Protein AF-A0A931C3S0-F1 (afdb_monomer)

Mean predicted aligned error: 15.82 Å

Organism: NCBI:txid2792083

Radius of gyration: 24.5 Å; Cα contacts (8 Å, |Δi|>4): 45; chains: 1; bounding box: 35×63×90 Å

Structure (mmCIF, N/CA/C/O backbone):
data_AF-A0A931C3S0-F1
#
_entry.id   AF-A0A931C3S0-F1
#
loop_
_atom_site.group_PDB
_atom_site.id
_atom_site.type_symbol
_atom_site.label_atom_id
_atom_site.label_alt_id
_atom_site.label_comp_id
_atom_site.label_asym_id
_atom_site.label_entity_id
_atom_site.label_seq_id
_atom_site.pdbx_PDB_ins_code
_atom_site.Cartn_x
_atom_site.Cartn_y
_atom_site.Cartn_z
_atom_site.occupancy
_atom_site.B_iso_or_equiv
_atom_site.auth_seq_id
_atom_site.auth_comp_id
_atom_site.auth_asym_id
_atom_site.auth_atom_id
_atom_site.pdbx_PDB_model_num
ATOM 1 N N . MET A 1 1 ? 0.735 19.990 -14.090 1.00 48.16 1 MET A N 1
ATOM 2 C CA . MET A 1 1 ? 0.189 18.898 -14.918 1.00 48.16 1 MET A CA 1
ATOM 3 C C . MET A 1 1 ? 0.527 17.606 -14.200 1.00 48.16 1 MET A C 1
ATOM 5 O O . MET A 1 1 ? 1.697 17.253 -14.163 1.00 48.16 1 MET A O 1
ATOM 9 N N . ILE A 1 2 ? -0.438 17.005 -13.503 1.00 56.03 2 ILE A N 1
ATOM 10 C CA . ILE A 1 2 ? -0.231 15.707 -12.843 1.00 56.03 2 ILE A CA 1
ATOM 11 C C . ILE A 1 2 ? -0.111 14.672 -13.970 1.00 56.03 2 ILE A C 1
ATOM 13 O O . ILE A 1 2 ? -0.901 14.719 -14.914 1.00 56.03 2 ILE A O 1
ATOM 17 N N . LYS A 1 3 ? 0.925 13.828 -13.951 1.00 77.81 3 LYS A N 1
ATOM 18 C CA . LYS A 1 3 ? 1.109 12.787 -14.974 1.00 77.81 3 LYS A CA 1
ATOM 19 C C . LYS A 1 3 ? 0.019 11.723 -14.797 1.00 77.81 3 LYS A C 1
ATOM 21 O O . LYS A 1 3 ? -0.341 11.434 -13.661 1.00 77.81 3 LYS A O 1
ATOM 26 N N . SER A 1 4 ? -0.455 11.110 -15.889 1.00 84.00 4 SER A N 1
ATOM 27 C CA . SER A 1 4 ? -1.492 10.050 -15.855 1.00 84.00 4 SER A CA 1
ATOM 28 C C . SER A 1 4 ? -1.192 8.974 -14.795 1.00 84.00 4 SER A C 1
ATOM 30 O O . SER A 1 4 ? -2.047 8.597 -13.999 1.00 84.00 4 SER A O 1
ATOM 32 N N . ASN A 1 5 ? 0.080 8.587 -14.692 1.00 89.50 5 ASN A N 1
ATOM 33 C CA . ASN A 1 5 ? 0.597 7.627 -13.718 1.00 89.50 5 ASN A CA 1
ATOM 34 C C . ASN A 1 5 ? 0.336 8.035 -12.256 1.00 89.50 5 ASN A C 1
ATOM 36 O O . ASN A 1 5 ? -0.071 7.210 -11.442 1.00 89.50 5 ASN A O 1
ATOM 40 N N . ASP A 1 6 ? 0.556 9.308 -11.917 1.00 91.69 6 ASP A N 1
ATOM 41 C CA . ASP A 1 6 ? 0.358 9.812 -10.555 1.00 91.69 6 ASP A CA 1
ATOM 42 C C . ASP A 1 6 ? -1.138 9.903 -10.218 1.00 91.69 6 ASP A C 1
ATOM 44 O O . ASP A 1 6 ? -1.528 9.687 -9.070 1.00 91.69 6 ASP A O 1
ATOM 48 N N . SER A 1 7 ? -1.987 10.159 -11.220 1.00 92.56 7 SER A N 1
ATOM 49 C CA . SER A 1 7 ? -3.443 10.120 -11.061 1.00 92.56 7 SER A CA 1
ATOM 50 C C . SER A 1 7 ? -3.952 8.715 -10.733 1.00 92.56 7 SER A C 1
ATOM 52 O O . SER A 1 7 ? -4.790 8.590 -9.844 1.00 92.56 7 SER A O 1
ATOM 54 N N . LEU A 1 8 ? -3.407 7.663 -11.358 1.00 93.50 8 LEU A N 1
ATOM 55 C CA . LEU A 1 8 ? -3.773 6.277 -11.032 1.00 93.50 8 LEU A CA 1
ATOM 56 C C . LEU A 1 8 ? -3.430 5.911 -9.584 1.00 93.50 8 LEU A C 1
ATOM 58 O O . LEU A 1 8 ? -4.245 5.317 -8.878 1.00 93.50 8 LEU A O 1
ATOM 62 N N . VAL A 1 9 ? -2.237 6.294 -9.123 1.00 94.38 9 VAL A N 1
ATOM 63 C CA . VAL A 1 9 ? -1.811 6.053 -7.736 1.00 94.38 9 VAL A CA 1
ATOM 64 C C . VAL A 1 9 ? -2.702 6.819 -6.756 1.00 94.38 9 VAL A C 1
ATOM 66 O O . VAL A 1 9 ? -3.155 6.253 -5.762 1.00 94.38 9 VAL A O 1
ATOM 69 N N . ALA A 1 10 ? -2.996 8.089 -7.042 1.00 94.75 10 ALA A N 1
ATOM 70 C CA . ALA A 1 10 ? -3.860 8.906 -6.196 1.00 94.75 10 ALA A CA 1
ATOM 71 C C . ALA A 1 10 ? -5.290 8.346 -6.112 1.00 94.75 10 ALA A C 1
ATOM 73 O O . ALA A 1 10 ? -5.872 8.304 -5.026 1.00 94.75 10 ALA A O 1
ATOM 74 N N . GLU A 1 11 ? -5.847 7.883 -7.233 1.00 95.06 11 GLU A N 1
ATOM 75 C CA . GLU A 1 11 ? -7.172 7.261 -7.277 1.00 95.06 11 GLU A CA 1
ATOM 76 C C . GLU A 1 11 ? -7.205 5.967 -6.459 1.00 95.06 11 GLU A C 1
ATOM 78 O O . GLU A 1 11 ? -8.111 5.758 -5.651 1.00 95.06 11 GLU A O 1
ATOM 83 N N . TYR A 1 12 ? -6.181 5.127 -6.606 1.00 95.00 12 TYR A N 1
ATOM 84 C CA . TYR A 1 12 ? -6.045 3.901 -5.831 1.00 95.00 12 TYR A CA 1
ATOM 85 C C . TYR A 1 12 ? -5.992 4.171 -4.321 1.00 95.00 12 TYR A C 1
ATOM 87 O O . TYR A 1 12 ? -6.792 3.621 -3.563 1.00 95.00 12 TYR A O 1
ATOM 95 N N . LEU A 1 13 ? -5.104 5.067 -3.877 1.00 95.62 13 LEU A N 1
ATOM 96 C CA . LEU A 1 13 ? -4.977 5.418 -2.459 1.00 95.62 13 LEU A CA 1
ATOM 97 C C . LEU A 1 13 ? -6.252 6.073 -1.912 1.00 95.62 13 LEU A C 1
ATOM 99 O O . LEU A 1 13 ? -6.616 5.845 -0.758 1.00 95.62 13 LEU A O 1
ATOM 103 N N . THR A 1 14 ? -6.974 6.827 -2.745 1.00 96.00 14 THR A N 1
ATOM 104 C CA . THR A 1 14 ? -8.283 7.379 -2.376 1.00 96.00 14 THR A CA 1
ATOM 105 C C . THR A 1 14 ? -9.295 6.261 -2.131 1.00 96.00 14 THR A C 1
ATOM 107 O O . THR A 1 14 ? -9.951 6.270 -1.088 1.00 96.00 14 THR A O 1
ATOM 110 N N . ARG A 1 15 ? -9.380 5.257 -3.014 1.00 94.75 15 ARG A N 1
ATOM 111 C CA . ARG A 1 15 ? -10.259 4.092 -2.808 1.00 94.75 15 ARG A CA 1
ATOM 112 C C . ARG A 1 15 ? -9.908 3.328 -1.535 1.00 94.75 15 ARG A C 1
ATOM 114 O O . ARG A 1 15 ? -10.802 3.044 -0.741 1.00 94.75 15 ARG A O 1
ATOM 121 N N . VAL A 1 16 ? -8.620 3.094 -1.275 1.00 92.50 16 VAL A N 1
ATOM 122 C CA . VAL A 1 16 ? -8.169 2.477 -0.015 1.00 92.50 16 VAL A CA 1
ATOM 123 C C . VAL A 1 16 ? -8.612 3.313 1.187 1.00 92.50 16 VAL A C 1
ATOM 125 O O . VAL A 1 16 ? -9.153 2.765 2.146 1.00 92.50 16 VAL A O 1
ATOM 128 N N . SER A 1 17 ? -8.438 4.638 1.141 1.00 92.50 17 SER A N 1
ATOM 129 C CA . SER A 1 17 ? -8.828 5.533 2.241 1.00 92.50 17 SER A CA 1
ATOM 130 C C . SER A 1 17 ? -10.326 5.476 2.558 1.00 92.50 17 SER A C 1
ATOM 132 O O . SER A 1 17 ? -10.718 5.570 3.722 1.00 92.50 17 SER A O 1
ATOM 134 N N . TRP A 1 18 ? -11.163 5.284 1.534 1.00 93.69 18 TRP A N 1
ATOM 135 C CA . TRP A 1 18 ? -12.610 5.148 1.685 1.00 93.69 18 TRP A CA 1
ATOM 136 C C . TRP A 1 18 ? -12.982 3.772 2.229 1.00 93.69 18 TRP A C 1
ATOM 138 O O . TRP A 1 18 ? -13.746 3.681 3.189 1.00 93.69 18 TRP A O 1
ATOM 148 N N . ALA A 1 19 ? -12.393 2.709 1.681 1.00 91.69 19 ALA A N 1
ATOM 149 C CA . ALA A 1 19 ? -12.628 1.340 2.134 1.00 91.69 19 ALA A CA 1
ATOM 150 C C . ALA A 1 19 ? -12.208 1.130 3.603 1.00 91.69 19 ALA A C 1
ATOM 152 O O . ALA A 1 19 ? -12.806 0.338 4.329 1.00 91.69 19 ALA A O 1
ATOM 153 N N . THR A 1 20 ? -11.215 1.888 4.070 1.00 89.81 20 THR A N 1
ATOM 154 C CA . THR A 1 20 ? -10.689 1.840 5.443 1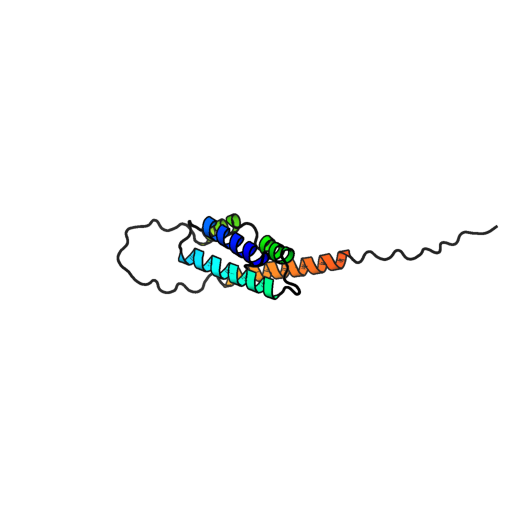.00 89.81 20 THR A CA 1
ATOM 155 C C . THR A 1 20 ? -11.296 2.873 6.388 1.00 89.81 20 THR A C 1
ATOM 157 O O . THR A 1 20 ? -10.843 3.001 7.525 1.00 89.81 20 THR A O 1
ATOM 160 N N . ALA A 1 21 ? -12.350 3.586 5.983 1.00 89.69 21 ALA A N 1
ATOM 161 C CA . ALA A 1 21 ? -12.991 4.602 6.820 1.00 89.69 21 ALA A CA 1
ATOM 162 C C . ALA A 1 21 ? -13.563 4.053 8.146 1.00 89.69 21 ALA A C 1
ATOM 164 O O . ALA A 1 21 ? -13.770 4.820 9.084 1.00 89.69 21 ALA A O 1
ATOM 165 N N . GLY A 1 22 ? -13.805 2.739 8.237 1.00 85.31 22 GLY A N 1
ATOM 166 C CA . GLY A 1 22 ? -14.236 2.057 9.463 1.00 85.31 22 GLY A CA 1
ATOM 167 C C . GLY A 1 22 ? -13.109 1.683 10.438 1.00 85.31 22 GLY A C 1
ATOM 168 O O . GLY A 1 22 ? -13.403 1.209 11.534 1.00 85.31 22 GLY A O 1
ATOM 169 N N . LEU A 1 23 ? -11.836 1.866 10.064 1.00 84.31 23 LEU A N 1
ATOM 170 C CA . LEU A 1 23 ? -10.683 1.573 10.922 1.00 84.31 23 LEU A CA 1
ATOM 171 C C . LEU A 1 23 ? -10.355 2.744 11.863 1.00 84.31 23 LEU A C 1
ATOM 173 O O . LEU A 1 23 ? -10.667 3.896 11.552 1.00 84.31 23 LEU A O 1
ATOM 177 N N . PRO A 1 24 ? -9.656 2.487 12.989 1.00 85.12 24 PRO A N 1
ATOM 178 C CA . PRO A 1 24 ? -9.030 3.549 13.770 1.00 85.12 24 PRO A CA 1
ATOM 179 C C . PRO A 1 24 ? -8.125 4.424 12.884 1.00 85.12 24 PRO A C 1
ATOM 181 O O . PRO A 1 24 ? -7.392 3.878 12.052 1.00 85.12 24 PRO A O 1
ATOM 184 N N . PRO A 1 25 ? -8.139 5.759 13.053 1.00 82.94 25 PRO A N 1
ATOM 185 C CA . PRO A 1 25 ? -7.443 6.674 12.151 1.00 82.94 25 PRO A CA 1
ATOM 186 C C . PRO A 1 25 ? -5.938 6.403 12.105 1.00 82.94 25 PRO A C 1
ATOM 188 O O . PRO A 1 25 ? -5.362 6.393 11.024 1.00 82.94 25 PRO A O 1
ATOM 191 N N . GLU A 1 26 ? -5.320 6.060 13.237 1.00 82.94 26 GLU A N 1
ATOM 192 C CA . GLU A 1 26 ? -3.894 5.732 13.300 1.00 82.94 26 GLU A CA 1
ATOM 193 C C . GLU A 1 26 ? -3.548 4.507 12.444 1.00 82.94 26 GLU A C 1
ATOM 195 O O . GLU A 1 26 ? -2.500 4.470 11.805 1.00 82.94 26 GLU A O 1
ATOM 200 N N . ARG A 1 27 ? -4.442 3.510 12.399 1.00 83.62 27 ARG A N 1
ATOM 201 C CA . ARG A 1 27 ? -4.250 2.292 11.598 1.00 83.62 27 ARG A CA 1
ATOM 202 C C . ARG A 1 27 ? -4.443 2.540 10.115 1.00 83.62 27 ARG A C 1
ATOM 204 O O . ARG A 1 27 ? -3.688 2.016 9.303 1.00 83.62 27 ARG A O 1
ATOM 211 N N . ARG A 1 28 ? -5.438 3.349 9.762 1.00 89.31 28 ARG A N 1
ATOM 212 C CA . ARG A 1 28 ? -5.647 3.770 8.379 1.00 89.31 28 ARG A CA 1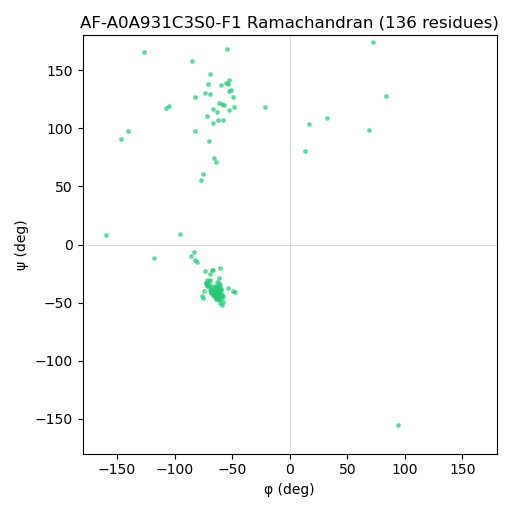
ATOM 213 C C . ARG A 1 28 ? -4.441 4.548 7.855 1.00 89.31 28 ARG A C 1
ATOM 215 O O . ARG A 1 28 ? -3.979 4.272 6.753 1.00 89.31 28 ARG A O 1
ATOM 222 N N . ASP A 1 29 ? -3.935 5.498 8.633 1.00 88.81 29 ASP A N 1
ATOM 223 C CA . ASP A 1 29 ? -2.819 6.347 8.215 1.00 88.81 29 ASP A CA 1
ATOM 224 C C . ASP A 1 29 ? -1.519 5.531 8.099 1.00 88.81 29 ASP A C 1
ATOM 226 O O . ASP A 1 29 ? -0.752 5.721 7.154 1.00 88.81 29 ASP A O 1
ATOM 230 N N . GLU A 1 30 ? -1.304 4.567 9.004 1.00 87.50 30 GLU A N 1
ATOM 231 C CA . GLU A 1 30 ? -0.223 3.577 8.907 1.00 87.50 30 GLU A CA 1
ATOM 232 C C . GLU A 1 30 ? -0.311 2.778 7.599 1.00 87.50 30 GLU A C 1
ATOM 234 O O . GLU A 1 30 ? 0.667 2.728 6.854 1.00 87.50 30 GLU A O 1
ATOM 239 N N . LEU A 1 31 ? -1.489 2.237 7.273 1.00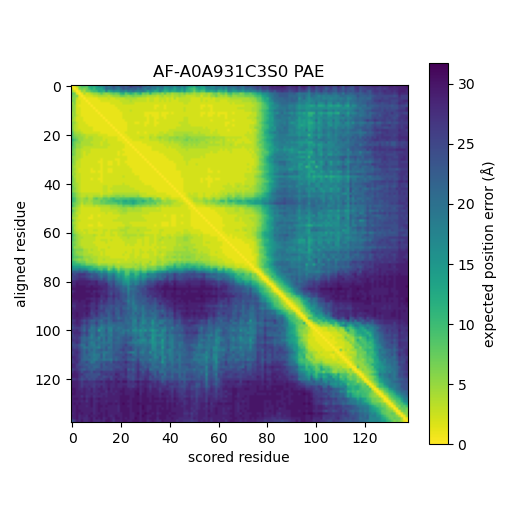 89.19 31 LEU A N 1
ATOM 240 C CA . LEU A 1 31 ? -1.698 1.465 6.049 1.00 89.19 31 LEU A CA 1
ATOM 241 C C . LEU A 1 31 ? -1.476 2.303 4.782 1.00 89.19 31 LEU A C 1
ATOM 243 O O . LEU A 1 31 ? -0.823 1.846 3.848 1.00 89.19 31 LEU A O 1
ATOM 247 N N . ILE A 1 32 ? -2.002 3.531 4.733 1.00 91.81 32 ILE A N 1
ATOM 248 C CA . ILE A 1 32 ? -1.815 4.418 3.575 1.00 91.81 32 ILE A CA 1
ATOM 249 C C . ILE A 1 32 ? -0.334 4.763 3.396 1.00 91.81 32 ILE A C 1
ATOM 251 O O . ILE A 1 32 ? 0.155 4.765 2.262 1.00 91.81 32 ILE A O 1
ATOM 255 N N . ARG A 1 33 ? 0.393 5.025 4.490 1.00 91.56 33 ARG A N 1
ATOM 256 C CA . ARG A 1 33 ? 1.839 5.269 4.445 1.00 91.56 33 ARG A CA 1
ATOM 257 C C . ARG A 1 33 ? 2.580 4.054 3.890 1.00 91.56 33 ARG A C 1
ATOM 259 O O . ARG A 1 33 ? 3.341 4.210 2.939 1.00 91.56 33 ARG A O 1
ATOM 266 N N . ASP A 1 34 ? 2.315 2.864 4.421 1.00 88.00 34 ASP A N 1
ATOM 267 C CA . ASP A 1 34 ? 2.985 1.631 3.995 1.00 88.00 34 ASP A CA 1
ATOM 268 C C . ASP A 1 34 ? 2.703 1.306 2.517 1.00 88.00 34 ASP A C 1
ATOM 270 O O . ASP A 1 34 ? 3.616 0.961 1.767 1.00 88.00 34 ASP A O 1
ATOM 274 N N . LEU A 1 35 ? 1.459 1.480 2.053 1.00 90.62 35 LEU A N 1
ATOM 275 C CA . LEU A 1 35 ? 1.110 1.304 0.639 1.00 90.62 35 LEU A CA 1
ATOM 276 C C . LEU A 1 35 ? 1.799 2.336 -0.255 1.00 90.62 35 LEU A C 1
ATOM 278 O O . LEU A 1 35 ? 2.277 1.992 -1.333 1.00 90.62 35 LEU A O 1
ATOM 282 N N . THR A 1 36 ? 1.887 3.588 0.193 1.00 93.25 36 THR A N 1
ATOM 283 C CA . THR A 1 36 ? 2.601 4.643 -0.538 1.00 93.25 36 THR A CA 1
ATOM 284 C C . THR A 1 36 ? 4.084 4.300 -0.678 1.00 93.25 36 THR A C 1
ATOM 286 O O . THR A 1 36 ? 4.637 4.403 -1.773 1.00 93.25 36 THR A O 1
ATOM 289 N N . GLU A 1 37 ? 4.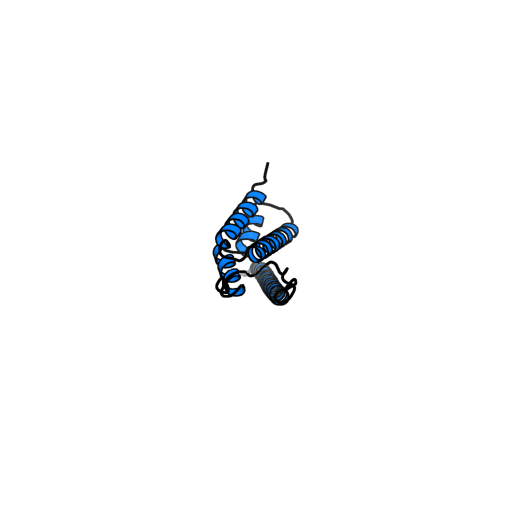719 3.840 0.404 1.00 91.31 37 GLU A N 1
ATOM 290 C CA . GLU A 1 37 ? 6.113 3.383 0.404 1.00 91.31 37 GLU A CA 1
ATOM 291 C C . GLU A 1 37 ? 6.310 2.174 -0.525 1.00 91.31 37 GLU A C 1
ATOM 293 O O . GLU A 1 37 ? 7.261 2.154 -1.306 1.00 91.31 37 GLU A O 1
ATOM 298 N N . HIS A 1 38 ? 5.391 1.203 -0.516 1.00 90.00 38 HIS A N 1
ATOM 299 C CA . HIS A 1 38 ? 5.468 0.028 -1.389 1.00 90.00 38 HIS A CA 1
ATOM 300 C C . HIS A 1 38 ? 5.322 0.385 -2.874 1.00 90.00 38 HIS A C 1
ATOM 302 O O . HIS A 1 38 ? 6.074 -0.114 -3.712 1.00 90.00 38 HIS A O 1
ATOM 308 N N . ILE A 1 39 ? 4.382 1.274 -3.210 1.00 89.69 39 ILE A N 1
ATOM 309 C CA . ILE A 1 39 ? 4.204 1.767 -4.581 1.00 89.69 39 ILE A CA 1
ATOM 310 C C . ILE A 1 39 ? 5.456 2.524 -5.028 1.00 89.69 39 ILE A C 1
ATOM 312 O O . ILE A 1 39 ? 5.934 2.305 -6.139 1.00 89.69 39 ILE A O 1
ATOM 316 N N . ALA A 1 40 ? 6.017 3.383 -4.172 1.00 90.81 40 ALA A N 1
ATOM 317 C CA . ALA A 1 40 ? 7.244 4.114 -4.477 1.00 90.81 40 ALA A CA 1
ATOM 318 C C . ALA A 1 40 ? 8.438 3.172 -4.700 1.00 90.81 40 ALA A C 1
ATOM 320 O O . ALA A 1 40 ? 9.191 3.366 -5.652 1.00 90.81 40 ALA A O 1
ATOM 321 N N . ALA A 1 41 ? 8.578 2.130 -3.875 1.00 88.81 41 ALA A N 1
ATOM 322 C CA . ALA A 1 41 ? 9.606 1.107 -4.046 1.00 88.81 41 ALA A CA 1
ATOM 323 C C . ALA A 1 41 ? 9.448 0.360 -5.379 1.00 88.81 41 ALA A C 1
ATOM 325 O O . ALA A 1 41 ? 10.404 0.273 -6.143 1.00 88.81 41 ALA A O 1
ATOM 326 N N . GLY A 1 42 ? 8.231 -0.088 -5.709 1.00 89.50 42 GLY A N 1
ATOM 327 C CA . GLY A 1 42 ? 7.956 -0.747 -6.988 1.00 89.50 42 GLY A CA 1
ATOM 328 C C . GLY A 1 42 ? 8.225 0.157 -8.194 1.00 89.50 42 GLY A C 1
ATOM 329 O O . GLY A 1 42 ? 8.780 -0.297 -9.188 1.00 89.50 42 GLY A O 1
ATOM 330 N N . ARG A 1 43 ? 7.891 1.452 -8.101 1.00 89.75 43 ARG A N 1
ATOM 331 C CA . ARG A 1 43 ? 8.178 2.439 -9.156 1.00 89.75 43 ARG A CA 1
ATOM 332 C C . ARG A 1 43 ? 9.679 2.672 -9.335 1.00 89.75 43 ARG A C 1
ATOM 334 O O . ARG A 1 43 ? 10.124 2.843 -10.463 1.00 89.75 43 ARG A O 1
ATOM 341 N N . ALA A 1 44 ? 10.458 2.655 -8.253 1.00 89.81 44 ALA A N 1
ATOM 342 C CA . ALA A 1 44 ? 11.909 2.836 -8.306 1.00 89.81 44 ALA A CA 1
ATOM 343 C C . ALA A 1 44 ? 12.648 1.672 -8.994 1.00 89.81 44 ALA A C 1
ATOM 345 O O . ALA A 1 44 ? 13.766 1.857 -9.469 1.00 89.81 44 ALA A O 1
ATOM 346 N N . GLU A 1 45 ? 12.032 0.489 -9.059 1.00 88.69 45 GLU A N 1
ATOM 347 C CA . GLU A 1 45 ? 12.559 -0.682 -9.771 1.00 88.69 45 GLU A CA 1
ATOM 348 C C . GLU A 1 45 ? 12.261 -0.650 -11.281 1.00 88.69 45 GLU A C 1
ATOM 350 O O . GLU A 1 45 ? 12.845 -1.426 -12.043 1.00 88.69 45 GLU A O 1
ATOM 355 N N . LEU A 1 46 ? 11.368 0.237 -11.737 1.00 86.81 46 LEU A N 1
ATOM 356 C CA . LEU A 1 46 ? 11.023 0.358 -13.150 1.00 86.81 46 LEU A CA 1
ATOM 357 C C . LEU A 1 46 ? 12.151 1.039 -13.927 1.00 86.81 46 LEU A C 1
ATOM 359 O O . LEU A 1 46 ? 12.609 2.124 -13.577 1.00 86.81 46 LEU A O 1
ATOM 363 N N . LEU A 1 47 ? 12.549 0.420 -15.039 1.00 82.62 47 LEU A N 1
ATOM 364 C CA . LEU A 1 47 ? 13.521 1.006 -15.964 1.00 82.62 47 LEU A CA 1
ATOM 365 C C . LEU A 1 47 ? 12.928 2.183 -16.755 1.00 82.62 47 LEU A C 1
ATOM 367 O O . LEU A 1 47 ? 13.636 3.149 -17.011 1.00 82.62 47 LEU A O 1
ATOM 371 N N . ASP A 1 48 ? 11.636 2.113 -17.099 1.00 84.31 48 ASP A N 1
ATOM 372 C CA . ASP A 1 48 ? 10.915 3.131 -17.873 1.00 84.31 48 ASP A CA 1
ATOM 373 C C . ASP A 1 48 ? 9.500 3.333 -17.329 1.00 84.31 48 ASP A C 1
ATOM 375 O O . ASP A 1 48 ? 8.570 2.612 -17.682 1.00 84.31 48 ASP A O 1
ATOM 379 N N . GLU A 1 49 ? 9.313 4.359 -16.504 1.00 79.31 49 GLU A N 1
ATOM 380 C CA . GLU A 1 49 ? 8.032 4.612 -15.853 1.00 79.31 49 GLU A CA 1
ATOM 381 C C . GLU A 1 49 ? 6.920 5.000 -16.847 1.00 79.31 49 GLU A C 1
ATOM 383 O O . GLU A 1 49 ? 6.825 6.137 -17.320 1.00 79.31 49 GLU A O 1
ATOM 388 N N . ASN A 1 50 ? 6.019 4.053 -17.112 1.00 87.94 50 ASN A N 1
ATOM 389 C CA . ASN A 1 50 ? 4.828 4.253 -17.931 1.00 87.94 50 ASN A CA 1
ATOM 390 C C . ASN A 1 50 ? 3.546 3.817 -17.206 1.00 87.94 50 ASN A C 1
ATOM 392 O O . ASN A 1 50 ? 3.572 3.128 -16.186 1.00 87.94 50 ASN A O 1
ATOM 396 N N . GLU A 1 51 ? 2.404 4.227 -17.750 1.00 90.31 51 GLU A N 1
ATOM 397 C CA . GLU A 1 51 ? 1.097 3.988 -17.136 1.00 90.31 51 GLU A CA 1
ATOM 398 C C . GLU A 1 51 ? 0.765 2.493 -16.993 1.00 90.31 51 GLU A C 1
ATOM 400 O O . GLU A 1 51 ? 0.162 2.081 -16.003 1.00 90.31 51 GLU A O 1
ATOM 405 N N . ALA A 1 52 ? 1.168 1.668 -17.964 1.00 88.75 52 ALA A N 1
ATOM 406 C CA . ALA A 1 52 ? 0.919 0.229 -17.936 1.00 88.75 52 ALA A CA 1
ATOM 407 C C . ALA A 1 52 ? 1.705 -0.459 -16.812 1.00 88.75 52 ALA A C 1
ATOM 409 O O . ALA A 1 52 ? 1.141 -1.280 -16.097 1.00 88.75 52 ALA A O 1
ATOM 410 N N . GLN A 1 53 ? 2.963 -0.071 -16.601 1.00 90.00 53 GLN A N 1
ATOM 411 C CA . GLN A 1 53 ? 3.792 -0.599 -15.517 1.00 90.00 53 GLN A CA 1
ATOM 412 C C . GLN A 1 53 ? 3.297 -0.155 -14.139 1.00 90.00 53 GLN A C 1
ATOM 414 O O . GLN A 1 53 ? 3.274 -0.947 -13.202 1.00 90.00 53 GLN A O 1
ATOM 419 N N . VAL A 1 54 ? 2.845 1.096 -14.000 1.00 91.81 54 VAL A N 1
ATOM 420 C CA . VAL A 1 54 ? 2.231 1.548 -12.741 1.00 91.81 54 VAL A CA 1
ATOM 421 C C . VAL A 1 54 ? 0.939 0.780 -12.464 1.00 91.81 54 VAL A C 1
ATOM 423 O O . VAL A 1 54 ? 0.703 0.385 -11.325 1.00 91.81 54 VAL A O 1
ATOM 426 N N . ARG A 1 55 ? 0.133 0.499 -13.492 1.00 91.56 55 ARG A N 1
ATOM 427 C CA . ARG A 1 55 ? -1.056 -0.350 -13.355 1.00 91.56 55 ARG A CA 1
ATOM 428 C C . ARG A 1 55 ? -0.698 -1.775 -12.933 1.00 91.56 55 ARG A C 1
ATOM 430 O O . ARG A 1 55 ? -1.337 -2.285 -12.028 1.00 91.56 55 ARG A O 1
ATOM 437 N N . GLU A 1 56 ? 0.358 -2.365 -13.484 1.00 89.50 56 GLU A N 1
ATOM 438 C CA . GLU A 1 56 ? 0.850 -3.685 -13.066 1.00 89.50 56 GLU A CA 1
ATOM 439 C C . GLU A 1 56 ? 1.274 -3.710 -11.584 1.00 89.50 56 GLU A C 1
ATOM 441 O O . GLU A 1 56 ? 0.950 -4.652 -10.858 1.00 89.50 56 GLU A O 1
ATOM 446 N N . ILE A 1 57 ? 1.935 -2.650 -11.096 1.00 90.94 57 ILE A N 1
ATOM 447 C CA . ILE A 1 57 ? 2.264 -2.503 -9.666 1.00 90.94 57 ILE A CA 1
ATOM 448 C C . ILE A 1 57 ? 0.989 -2.470 -8.811 1.00 90.94 57 ILE A C 1
ATOM 450 O O . ILE A 1 57 ? 0.931 -3.135 -7.775 1.00 90.94 57 ILE A O 1
ATOM 454 N N . LEU A 1 58 ? -0.024 -1.704 -9.228 1.00 92.50 58 LEU A N 1
ATOM 455 C CA . LEU A 1 58 ? -1.295 -1.594 -8.505 1.00 92.50 58 LEU A CA 1
ATOM 456 C C . LEU A 1 58 ? -2.102 -2.900 -8.553 1.00 92.50 58 LEU A C 1
ATOM 458 O O . LEU A 1 58 ? -2.626 -3.325 -7.527 1.00 92.50 58 LEU A O 1
ATOM 462 N N . ASP A 1 59 ? -2.136 -3.586 -9.694 1.00 89.94 59 ASP A N 1
ATOM 463 C CA . ASP A 1 59 ? -2.806 -4.881 -9.853 1.00 89.94 59 ASP A CA 1
ATOM 464 C C . ASP A 1 59 ? -2.182 -5.949 -8.942 1.00 89.94 59 ASP A C 1
ATOM 466 O O . ASP A 1 59 ? -2.885 -6.808 -8.408 1.00 89.94 59 ASP A O 1
ATOM 470 N N . ARG A 1 60 ? -0.866 -5.866 -8.696 1.00 87.88 60 ARG A N 1
ATOM 471 C CA . ARG A 1 60 ? -0.162 -6.738 -7.746 1.00 87.88 60 ARG A CA 1
ATOM 472 C C . ARG A 1 60 ? -0.526 -6.457 -6.285 1.00 87.88 60 ARG A C 1
ATOM 474 O O . ARG A 1 60 ? -0.503 -7.387 -5.482 1.00 87.88 60 ARG A O 1
ATOM 481 N N . LEU A 1 61 ? -0.841 -5.207 -5.931 1.00 89.38 61 LEU A N 1
ATOM 482 C CA . LEU A 1 61 ? -1.381 -4.875 -4.605 1.00 89.38 61 LEU A CA 1
ATOM 483 C C . LEU A 1 61 ? -2.802 -5.420 -4.432 1.00 89.38 61 LEU A C 1
ATOM 485 O O . LEU A 1 61 ? -3.157 -5.871 -3.344 1.00 89.38 61 LEU A O 1
ATOM 489 N N . GLY A 1 62 ? -3.579 -5.426 -5.515 1.00 90.25 62 GLY A N 1
ATOM 490 C CA . GLY A 1 62 ? -4.908 -6.013 -5.571 1.00 90.25 62 GLY A CA 1
ATOM 491 C C . GLY A 1 62 ? -6.028 -5.013 -5.297 1.00 90.25 62 GLY A C 1
ATOM 492 O O . GLY A 1 62 ? -5.915 -3.816 -5.547 1.00 90.25 62 GLY A O 1
ATOM 493 N N . ASP A 1 63 ? -7.161 -5.533 -4.836 1.00 89.38 63 ASP A N 1
ATOM 494 C CA . ASP A 1 63 ? -8.389 -4.764 -4.658 1.00 89.38 63 ASP A CA 1
ATOM 495 C C . ASP A 1 63 ? -8.365 -3.980 -3.317 1.00 89.38 63 ASP A C 1
ATOM 497 O O . ASP A 1 63 ? -8.135 -4.587 -2.259 1.00 89.38 63 ASP A O 1
ATOM 501 N N . PRO A 1 64 ? -8.592 -2.648 -3.323 1.00 86.31 64 PRO A N 1
ATOM 502 C CA . PRO A 1 64 ? -8.597 -1.814 -2.117 1.00 86.31 64 PRO A CA 1
ATOM 503 C C . PRO A 1 64 ? -9.533 -2.308 -1.010 1.00 86.31 64 PRO A C 1
ATOM 505 O O . PRO A 1 64 ? -9.200 -2.224 0.174 1.00 86.31 64 PRO A O 1
ATOM 508 N N . GLU A 1 65 ? -10.696 -2.836 -1.377 1.00 84.25 65 GLU A N 1
ATOM 509 C CA . GLU A 1 65 ? -11.716 -3.341 -0.471 1.00 84.25 65 GLU A CA 1
ATOM 510 C C . GLU A 1 65 ? -11.270 -4.654 0.186 1.00 84.25 65 GLU A C 1
ATOM 512 O O . GLU A 1 65 ? -11.524 -4.886 1.374 1.00 84.25 65 GLU A O 1
ATOM 517 N N . VAL A 1 66 ? -10.539 -5.496 -0.551 1.00 86.38 66 VAL A N 1
ATOM 518 C CA . VAL A 1 66 ? -9.924 -6.715 -0.004 1.00 86.38 66 VAL A CA 1
ATOM 519 C C . VAL A 1 66 ? -8.828 -6.367 1.002 1.00 86.38 66 VAL A C 1
ATOM 521 O O . VAL A 1 66 ? -8.788 -6.961 2.083 1.00 86.38 66 VAL A O 1
ATOM 524 N N . ILE A 1 67 ? -7.986 -5.379 0.688 1.00 83.25 67 ILE A N 1
ATOM 525 C CA . ILE A 1 67 ? -6.944 -4.879 1.596 1.00 83.25 67 ILE A CA 1
ATOM 526 C C . ILE A 1 67 ? -7.569 -4.308 2.872 1.00 83.25 67 ILE A C 1
ATOM 528 O O . ILE A 1 67 ? -7.124 -4.622 3.976 1.00 83.25 67 ILE A O 1
ATOM 532 N N . ALA A 1 68 ? -8.628 -3.507 2.741 1.00 82.19 68 ALA A N 1
ATOM 533 C CA . ALA A 1 68 ? -9.311 -2.913 3.884 1.00 82.19 68 ALA A CA 1
ATOM 534 C C . ALA A 1 68 ? -9.923 -3.968 4.814 1.00 82.19 68 ALA A C 1
ATOM 536 O O . ALA A 1 68 ? -9.804 -3.855 6.035 1.00 82.19 68 ALA A O 1
ATOM 537 N N . ARG A 1 69 ? -10.538 -5.019 4.253 1.00 80.12 69 ARG A N 1
ATOM 538 C CA . ARG A 1 69 ? -11.067 -6.140 5.041 1.00 80.12 69 ARG A CA 1
ATOM 539 C C . ARG A 1 69 ? -9.955 -6.874 5.787 1.00 80.12 69 ARG A C 1
ATOM 541 O O . ARG A 1 69 ? -10.104 -7.110 6.981 1.00 80.12 69 ARG A O 1
ATOM 548 N N . ALA A 1 70 ? -8.844 -7.180 5.116 1.00 80.06 70 ALA A N 1
ATOM 549 C CA . ALA A 1 70 ? -7.697 -7.823 5.755 1.00 80.06 70 ALA A CA 1
ATOM 550 C C . ALA A 1 70 ? -7.145 -6.974 6.917 1.00 80.06 70 ALA A C 1
ATOM 552 O O . ALA A 1 70 ? -6.908 -7.488 8.008 1.00 80.06 70 ALA A O 1
ATOM 553 N N . ALA A 1 71 ? -7.036 -5.656 6.721 1.00 81.00 71 ALA A N 1
ATOM 554 C CA . ALA A 1 71 ? -6.613 -4.728 7.768 1.00 81.00 71 ALA A CA 1
ATOM 555 C C . ALA A 1 71 ? -7.612 -4.650 8.941 1.00 81.00 71 ALA A C 1
ATOM 557 O O . ALA A 1 71 ? -7.207 -4.517 10.097 1.00 81.00 71 ALA A O 1
ATOM 558 N N . ALA A 1 72 ? -8.918 -4.754 8.673 1.00 79.75 72 ALA A N 1
ATOM 559 C CA . ALA A 1 72 ? -9.953 -4.785 9.708 1.00 79.75 72 ALA A CA 1
ATOM 560 C C . ALA A 1 72 ? -9.910 -6.067 10.546 1.00 79.75 72 ALA A C 1
ATOM 562 O O . ALA A 1 72 ? -10.041 -6.007 11.769 1.00 79.75 72 ALA A O 1
ATOM 563 N N . GLU A 1 73 ? -9.692 -7.215 9.905 1.00 80.69 73 GLU A N 1
ATOM 564 C CA . GLU A 1 73 ? -9.518 -8.498 10.590 1.00 80.69 73 GLU A CA 1
ATOM 565 C C . GLU A 1 73 ? -8.290 -8.472 11.514 1.00 80.69 73 GLU A C 1
ATOM 567 O O . GLU A 1 73 ? -8.361 -8.941 12.651 1.00 80.69 73 GLU A O 1
ATOM 572 N N . GLU A 1 74 ? -7.193 -7.851 11.072 1.00 75.31 74 GLU A N 1
ATOM 573 C CA . GLU A 1 74 ? -5.961 -7.720 11.858 1.00 75.31 74 GLU A CA 1
ATOM 574 C C . GLU A 1 74 ? -6.083 -6.716 13.019 1.00 75.31 74 GLU A C 1
ATOM 576 O O . GLU A 1 74 ? -5.494 -6.913 14.086 1.00 75.31 74 GLU A O 1
ATOM 581 N N . ALA A 1 75 ? -6.878 -5.652 12.854 1.00 72.75 75 ALA A N 1
ATOM 582 C CA . ALA A 1 75 ? -7.158 -4.692 13.923 1.00 72.75 75 ALA A CA 1
ATOM 583 C C . ALA A 1 75 ? -7.974 -5.305 15.080 1.00 72.75 75 ALA A C 1
ATOM 585 O O . ALA A 1 75 ? -7.905 -4.806 16.208 1.00 72.75 75 ALA A O 1
ATOM 586 N N . GLY A 1 76 ? -8.699 -6.397 14.817 1.00 67.75 76 GLY A N 1
ATOM 587 C CA . GLY A 1 76 ? -9.581 -7.057 15.774 1.00 67.75 76 GLY A CA 1
ATOM 588 C C . GLY A 1 76 ? -10.858 -6.255 16.065 1.00 67.75 76 GLY A C 1
ATOM 589 O O . GLY A 1 76 ? -11.025 -5.129 15.589 1.00 67.75 76 GLY A O 1
ATOM 590 N N . PRO A 1 77 ? -11.802 -6.819 16.843 1.00 61.53 77 PRO A N 1
ATOM 591 C CA . PRO A 1 77 ? -13.024 -6.113 17.200 1.00 61.53 77 PRO A CA 1
ATOM 592 C C . PRO A 1 77 ? -12.672 -4.823 17.940 1.00 61.53 77 PRO A C 1
ATOM 594 O O . PRO A 1 77 ? -12.025 -4.854 18.991 1.00 61.53 77 PRO A O 1
ATOM 597 N N . ALA A 1 78 ? -13.112 -3.690 17.388 1.00 57.75 78 ALA A N 1
ATOM 598 C CA . ALA A 1 78 ? -13.031 -2.407 18.063 1.00 57.75 78 ALA A CA 1
ATOM 599 C C . ALA A 1 78 ? -13.680 -2.569 19.441 1.00 57.75 78 ALA A C 1
ATOM 601 O O . ALA A 1 78 ? -14.867 -2.892 19.539 1.00 57.75 78 ALA A O 1
ATOM 602 N N . ALA A 1 79 ? -12.888 -2.416 20.507 1.00 53.34 79 ALA A N 1
ATOM 603 C CA . ALA A 1 79 ? -13.420 -2.461 21.859 1.00 53.34 79 ALA A CA 1
ATOM 604 C C . ALA A 1 79 ? -14.612 -1.491 21.927 1.00 53.34 79 ALA A C 1
ATOM 606 O O . ALA A 1 79 ? -14.491 -0.369 21.416 1.00 53.34 79 ALA A O 1
ATOM 607 N N . PRO A 1 80 ? -15.763 -1.900 22.498 1.00 45.34 80 PRO A N 1
ATOM 608 C CA . PRO A 1 80 ? -16.905 -1.010 22.609 1.00 45.34 80 PRO A CA 1
ATOM 609 C C . PRO A 1 80 ? -16.423 0.267 23.285 1.00 45.34 80 PRO A C 1
ATOM 611 O O . PRO A 1 80 ? -15.688 0.200 24.272 1.00 45.34 80 PRO A O 1
ATOM 614 N N . ALA A 1 81 ? -16.786 1.411 22.706 1.00 50.75 81 ALA A N 1
ATOM 615 C CA . ALA A 1 81 ? -16.437 2.738 23.189 1.00 50.75 81 ALA A CA 1
ATOM 616 C C . ALA A 1 81 ? -17.079 2.983 24.568 1.00 50.75 81 ALA A C 1
ATOM 618 O O . ALA A 1 81 ? -18.039 3.734 24.715 1.00 50.75 81 ALA A O 1
ATOM 619 N N . ALA A 1 82 ? -16.578 2.302 25.593 1.00 49.56 82 ALA A N 1
ATOM 620 C CA . ALA A 1 82 ? -16.914 2.532 26.976 1.00 49.56 82 ALA A CA 1
ATOM 621 C C . ALA A 1 82 ? -16.261 3.856 27.375 1.00 49.56 82 ALA A C 1
ATOM 623 O O . ALA A 1 82 ? -15.038 3.975 27.396 1.00 49.56 82 ALA A O 1
ATOM 624 N N . ALA A 1 83 ? -17.125 4.851 27.588 1.00 48.97 83 ALA A N 1
ATOM 625 C CA . ALA A 1 83 ? -16.925 6.100 28.315 1.00 48.97 83 ALA A CA 1
ATOM 626 C C . ALA A 1 83 ? -15.459 6.498 28.568 1.00 48.97 83 ALA A C 1
AT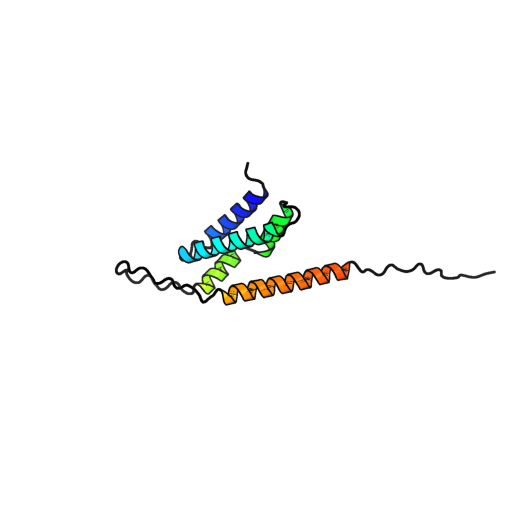OM 628 O O . ALA A 1 83 ? -14.816 5.993 29.481 1.00 48.97 83 ALA A O 1
ATOM 629 N N . ARG A 1 84 ? -14.969 7.470 27.791 1.00 49.47 84 ARG A N 1
ATOM 630 C CA . ARG A 1 84 ? -13.683 8.152 28.000 1.00 49.47 84 ARG A CA 1
ATOM 631 C C . ARG A 1 84 ? -13.528 8.637 29.456 1.00 49.47 84 ARG A C 1
ATOM 633 O O . ARG A 1 84 ? -14.303 9.504 29.861 1.00 49.47 84 ARG A O 1
ATOM 640 N N . PRO A 1 85 ? -12.434 8.290 30.156 1.00 46.34 85 PRO A N 1
ATOM 641 C CA . PRO A 1 85 ? -11.769 9.213 31.056 1.00 46.34 85 PRO A CA 1
ATOM 642 C C . PRO A 1 85 ? -10.477 9.696 30.382 1.00 46.34 85 PRO A C 1
ATOM 644 O O . PRO A 1 85 ? -9.617 8.910 30.007 1.00 46.34 85 PRO A O 1
ATOM 647 N N . GLN A 1 86 ? -10.415 11.009 30.180 1.00 54.28 86 GLN A N 1
ATOM 648 C CA . GLN A 1 86 ? -9.229 11.872 30.165 1.00 54.28 86 GLN A CA 1
ATOM 649 C C . GLN A 1 86 ? -7.899 11.275 29.660 1.00 54.28 86 GLN A C 1
ATOM 651 O O . GLN A 1 86 ? -7.234 10.505 30.342 1.00 54.28 86 GLN A O 1
ATOM 656 N N . PHE A 1 87 ? -7.506 11.752 28.476 1.00 55.28 87 PHE A N 1
ATOM 657 C CA . PHE A 1 87 ? -6.138 12.018 28.014 1.00 55.28 87 PHE A CA 1
ATOM 658 C C . PHE A 1 87 ? -5.001 11.422 28.869 1.00 55.28 87 PHE A C 1
ATOM 660 O O . PHE A 1 87 ? -4.342 12.119 29.637 1.00 55.28 87 PHE A O 1
ATOM 667 N N . LEU A 1 88 ? -4.729 10.134 28.673 1.00 58.19 88 LEU A N 1
ATOM 668 C CA . LEU A 1 88 ? -3.404 9.572 28.898 1.00 58.19 88 LEU A CA 1
ATOM 669 C C . LEU A 1 88 ? -2.829 9.298 27.503 1.00 58.19 88 LEU A C 1
ATOM 671 O O . LEU A 1 88 ? -3.454 8.525 26.769 1.00 58.19 88 LEU A O 1
ATOM 675 N N . PRO A 1 89 ? -1.713 9.928 27.082 1.00 63.94 89 PRO A N 1
ATOM 676 C CA . PRO A 1 89 ? -1.085 9.562 25.822 1.00 63.94 89 PRO A CA 1
ATOM 677 C C . PRO A 1 89 ? -0.763 8.062 25.884 1.00 63.94 89 PRO A C 1
ATOM 679 O O . PRO A 1 89 ? -0.065 7.633 26.810 1.00 63.94 89 PRO A O 1
ATOM 682 N N . PRO A 1 90 ? -1.310 7.235 24.974 1.00 58.78 90 PRO A N 1
ATOM 683 C CA . PRO A 1 90 ? -0.978 5.823 24.958 1.00 58.78 90 PRO A CA 1
ATOM 684 C C . PRO A 1 90 ? 0.536 5.694 24.740 1.00 58.78 90 PRO A C 1
ATOM 686 O O . PRO A 1 90 ? 1.085 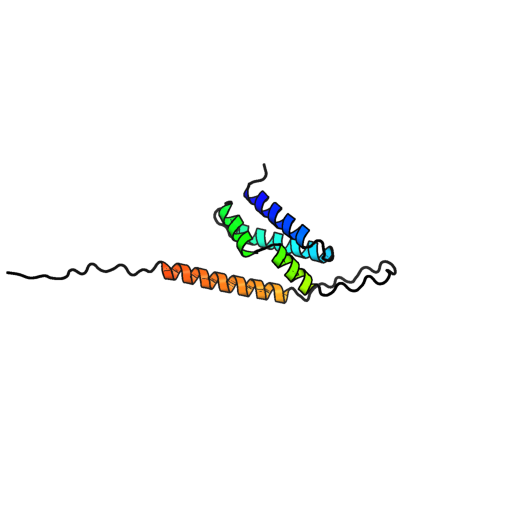6.417 23.902 1.00 58.78 90 PRO A O 1
ATOM 689 N N . PRO A 1 91 ? 1.243 4.802 25.463 1.00 59.19 91 PRO A N 1
ATOM 690 C CA . PRO A 1 91 ? 2.613 4.486 25.090 1.00 59.19 91 PRO A CA 1
ATOM 691 C C . PRO A 1 91 ? 2.596 4.028 23.627 1.00 59.19 91 PRO A C 1
ATOM 693 O O . PRO A 1 91 ? 1.667 3.299 23.250 1.00 59.19 91 PRO A O 1
ATOM 696 N N . PRO A 1 92 ? 3.572 4.431 22.791 1.00 49.75 92 PRO A N 1
ATOM 697 C CA . PRO A 1 92 ? 3.639 3.942 21.427 1.00 49.75 92 PRO A CA 1
ATOM 698 C C . PRO A 1 92 ? 3.743 2.421 21.510 1.00 49.75 92 PRO A C 1
ATOM 700 O O . PRO A 1 92 ? 4.774 1.872 21.901 1.00 49.75 92 PRO A O 1
ATOM 703 N N . ARG A 1 93 ? 2.657 1.716 21.172 1.00 54.84 93 ARG A N 1
ATOM 704 C CA . ARG A 1 93 ? 2.658 0.264 20.964 1.00 54.84 93 ARG A CA 1
ATOM 705 C C . ARG A 1 93 ? 3.308 -0.007 19.613 1.00 54.84 93 ARG A C 1
ATOM 707 O O . ARG A 1 93 ? 2.709 -0.523 18.681 1.00 54.84 93 ARG A O 1
ATOM 714 N N . GLN A 1 94 ? 4.558 0.421 19.532 1.00 66.75 94 GLN A N 1
ATOM 715 C CA . GLN A 1 94 ? 5.485 0.132 18.472 1.00 66.75 94 GLN A CA 1
ATOM 716 C C . GLN A 1 94 ? 5.876 -1.341 18.598 1.00 66.75 94 GLN A C 1
ATOM 718 O O . GLN A 1 94 ? 6.156 -1.828 19.693 1.00 66.75 94 GLN A O 1
ATOM 723 N N . ARG A 1 95 ? 5.938 -2.019 17.448 1.00 55.03 95 ARG A N 1
ATOM 724 C CA . ARG A 1 95 ? 6.482 -3.371 17.246 1.00 55.03 95 ARG A CA 1
ATOM 725 C C . ARG A 1 95 ? 5.692 -4.518 17.872 1.00 55.03 95 ARG A C 1
ATOM 727 O O . ARG A 1 95 ? 5.964 -4.934 18.992 1.00 55.03 95 ARG A O 1
ATOM 734 N N . ARG A 1 96 ? 4.871 -5.169 17.039 1.00 55.44 96 ARG A N 1
ATOM 735 C CA . ARG A 1 96 ? 4.786 -6.647 17.010 1.00 55.44 96 ARG A CA 1
ATOM 736 C C . ARG A 1 96 ? 4.213 -7.272 15.725 1.00 55.44 96 ARG A C 1
ATOM 738 O O . ARG A 1 96 ? 4.045 -8.482 15.711 1.00 55.44 96 ARG A O 1
ATOM 745 N N . LEU A 1 97 ? 3.983 -6.503 14.652 1.00 52.75 97 LEU A N 1
ATOM 746 C CA . LEU A 1 97 ? 3.468 -7.026 13.367 1.00 52.75 97 LEU A CA 1
ATOM 747 C C . LEU A 1 97 ? 4.424 -6.831 12.174 1.00 52.75 97 LEU A C 1
ATOM 749 O O . LEU A 1 97 ? 4.296 -7.509 11.161 1.00 52.75 97 LEU A O 1
ATOM 753 N N . TRP A 1 98 ? 5.480 -6.023 12.341 1.00 52.75 98 TRP A N 1
ATOM 754 C CA . TRP A 1 98 ? 6.569 -5.885 11.366 1.00 52.75 98 TRP A CA 1
ATOM 755 C C . TRP A 1 98 ? 7.163 -7.221 10.864 1.00 52.75 98 TRP A C 1
ATOM 757 O O . TRP A 1 98 ? 7.398 -7.327 9.663 1.00 52.75 98 TRP A O 1
ATOM 767 N N . PRO A 1 99 ? 7.364 -8.274 11.695 1.00 53.25 99 PRO A N 1
ATOM 768 C CA . PRO A 1 99 ? 7.900 -9.529 11.170 1.00 53.25 99 PRO A CA 1
ATOM 769 C C . PRO A 1 99 ? 6.917 -10.273 10.253 1.00 53.25 99 PRO A C 1
ATOM 771 O O . PRO A 1 99 ? 7.366 -11.006 9.381 1.00 53.25 99 PRO A O 1
ATOM 774 N N . ILE A 1 100 ? 5.602 -10.078 10.401 1.00 58.62 100 ILE A N 1
ATOM 775 C CA . ILE A 1 100 ? 4.591 -10.757 9.574 1.00 58.62 100 ILE A CA 1
ATOM 776 C C . ILE A 1 100 ? 4.540 -10.113 8.186 1.00 58.62 100 ILE A C 1
ATOM 778 O O . ILE A 1 100 ? 4.597 -10.820 7.183 1.00 58.62 100 ILE A O 1
ATOM 782 N N . LEU A 1 101 ? 4.551 -8.778 8.124 1.00 59.69 101 LEU A N 1
ATOM 783 C CA . LEU A 1 101 ? 4.605 -8.038 6.862 1.00 59.69 101 LEU A CA 1
ATOM 784 C C . LEU A 1 101 ? 5.900 -8.335 6.082 1.00 59.69 101 LEU A C 1
ATOM 786 O O . LEU A 1 101 ? 5.853 -8.558 4.875 1.00 59.69 101 LEU A O 1
ATOM 790 N N . VAL A 1 102 ? 7.046 -8.434 6.770 1.00 66.38 102 VAL A N 1
ATOM 791 C CA . VAL A 1 102 ? 8.328 -8.829 6.152 1.00 66.38 102 VAL A CA 1
ATOM 792 C C . VAL A 1 102 ? 8.265 -10.249 5.584 1.00 66.38 102 VAL A C 1
ATOM 794 O O . VAL A 1 102 ? 8.752 -10.481 4.480 1.00 66.38 102 VAL A O 1
ATOM 797 N N . VAL A 1 103 ? 7.643 -11.196 6.293 1.00 66.94 103 VAL A N 1
ATOM 798 C CA . VAL A 1 103 ? 7.479 -12.574 5.801 1.00 66.94 103 VAL A CA 1
ATOM 799 C C . VAL A 1 103 ? 6.553 -12.617 4.584 1.00 66.94 103 VAL A C 1
ATOM 801 O O . VAL A 1 103 ? 6.866 -13.301 3.614 1.00 66.94 103 VAL A O 1
ATOM 804 N N . ILE A 1 104 ? 5.464 -11.848 4.585 1.00 68.75 104 ILE A N 1
ATOM 805 C CA . ILE A 1 104 ? 4.536 -11.761 3.449 1.00 68.75 104 ILE A CA 1
ATOM 806 C C . ILE A 1 104 ? 5.239 -11.169 2.221 1.00 68.75 104 ILE A C 1
ATOM 808 O O . ILE A 1 104 ? 5.179 -11.760 1.144 1.00 68.75 104 ILE A O 1
ATOM 812 N N . VAL A 1 105 ? 5.984 -10.071 2.378 1.00 74.38 105 VAL A N 1
ATOM 813 C CA . VAL A 1 105 ? 6.772 -9.472 1.287 1.00 74.38 105 VAL A CA 1
ATOM 814 C C . VAL A 1 105 ? 7.855 -10.434 0.790 1.00 74.38 105 VAL A C 1
ATOM 816 O O . VAL A 1 105 ? 8.045 -10.558 -0.418 1.00 74.38 105 VAL A O 1
ATOM 819 N N . ALA A 1 106 ? 8.524 -11.171 1.681 1.00 72.62 106 ALA A N 1
ATOM 820 C CA . ALA A 1 106 ? 9.518 -12.171 1.294 1.00 72.62 106 ALA A CA 1
ATOM 821 C C . ALA A 1 106 ? 8.898 -13.329 0.494 1.00 72.62 106 ALA A C 1
ATOM 823 O O . ALA A 1 106 ? 9.472 -13.764 -0.505 1.00 72.62 106 ALA A O 1
ATOM 824 N N . ILE A 1 107 ? 7.712 -13.805 0.883 1.00 72.12 107 ILE A N 1
ATOM 825 C CA . ILE A 1 107 ? 6.982 -14.853 0.156 1.00 72.12 107 ILE A CA 1
ATOM 826 C C . ILE A 1 107 ? 6.545 -14.344 -1.222 1.00 72.12 107 ILE A C 1
ATOM 828 O O . ILE A 1 107 ? 6.738 -15.042 -2.217 1.00 72.12 107 ILE A O 1
ATOM 832 N N . ILE A 1 108 ? 6.022 -13.117 -1.300 1.00 73.44 108 ILE A N 1
ATOM 833 C CA . ILE A 1 108 ? 5.611 -12.488 -2.562 1.00 73.44 108 ILE A CA 1
ATOM 834 C C . ILE A 1 108 ? 6.823 -12.294 -3.483 1.00 73.44 108 ILE A C 1
ATOM 836 O O . ILE A 1 108 ? 6.774 -12.698 -4.642 1.00 73.44 108 ILE A O 1
ATOM 840 N N . GLY A 1 109 ? 7.938 -11.771 -2.968 1.00 71.12 109 GLY A N 1
ATOM 841 C CA . GLY A 1 109 ? 9.185 -11.630 -3.724 1.00 71.12 109 GLY A CA 1
ATOM 842 C C . GLY A 1 109 ? 9.722 -12.973 -4.228 1.00 71.12 109 GLY A C 1
ATOM 843 O O . GLY A 1 109 ? 10.145 -13.078 -5.377 1.00 71.12 109 GLY A O 1
ATOM 844 N N . THR A 1 110 ? 9.625 -14.028 -3.413 1.00 72.81 110 THR A N 1
ATOM 845 C CA . THR A 1 110 ? 10.039 -15.388 -3.801 1.00 72.81 110 THR A CA 1
ATOM 846 C C . THR A 1 110 ? 9.141 -15.964 -4.901 1.00 72.81 110 THR A C 1
ATOM 848 O O . THR A 1 110 ? 9.638 -16.545 -5.863 1.00 72.81 110 THR A O 1
ATOM 851 N N . LEU A 1 111 ? 7.822 -15.767 -4.815 1.00 67.00 111 LEU A N 1
ATOM 852 C CA . LEU A 1 111 ? 6.872 -16.200 -5.847 1.00 67.00 111 LEU A CA 1
ATOM 853 C C . LEU A 1 111 ? 7.075 -15.453 -7.171 1.00 67.00 111 LEU A C 1
ATOM 855 O O . LEU A 1 111 ? 7.036 -16.077 -8.231 1.00 67.00 111 LEU A O 1
ATOM 859 N N . VAL A 1 112 ? 7.351 -14.147 -7.116 1.00 71.25 112 VAL A N 1
ATOM 860 C CA . VAL A 1 112 ? 7.683 -13.328 -8.293 1.00 71.25 112 VAL A CA 1
ATOM 861 C C . VAL A 1 112 ? 8.993 -13.799 -8.935 1.00 71.25 112 VAL A C 1
ATOM 863 O O . VAL A 1 112 ? 9.054 -13.952 -10.156 1.00 71.25 112 VAL A O 1
ATOM 866 N N . LEU A 1 113 ? 10.011 -14.132 -8.131 1.00 69.69 113 LEU A N 1
ATOM 867 C CA . LEU A 1 113 ? 11.272 -14.706 -8.614 1.00 69.69 113 LEU A CA 1
ATOM 868 C C . LEU A 1 113 ? 11.052 -16.061 -9.315 1.00 69.69 113 LEU A C 1
ATOM 870 O O . LEU A 1 113 ? 11.587 -16.300 -10.400 1.00 69.69 113 LEU A O 1
ATOM 874 N N . CYS A 1 114 ? 10.221 -16.935 -8.737 1.00 58.62 114 CYS A N 1
ATOM 875 C CA . CYS A 1 114 ? 9.868 -18.219 -9.344 1.00 58.62 114 CYS A CA 1
ATOM 876 C C . CYS A 1 114 ? 9.069 -18.057 -10.649 1.00 58.62 114 CYS A C 1
ATOM 878 O O . CYS A 1 114 ? 9.322 -18.785 -11.608 1.00 58.62 114 CYS A O 1
ATOM 880 N N . ALA A 1 115 ? 8.140 -17.101 -10.721 1.00 59.47 115 ALA A N 1
ATOM 881 C CA . ALA A 1 115 ? 7.348 -16.842 -11.923 1.00 59.47 115 ALA A CA 1
ATOM 882 C C . ALA A 1 115 ? 8.193 -16.251 -13.067 1.00 59.47 115 ALA A C 1
ATOM 884 O O . ALA A 1 115 ? 8.045 -16.671 -14.217 1.00 59.47 115 ALA A O 1
ATOM 885 N N . GLY A 1 116 ? 9.132 -15.348 -12.760 1.00 59.44 116 GLY A N 1
ATOM 886 C CA . GLY A 1 116 ? 10.077 -14.796 -13.738 1.00 59.44 116 GLY A CA 1
ATOM 887 C C . GLY A 1 116 ? 10.991 -15.865 -14.346 1.00 59.44 116 GLY A C 1
ATOM 888 O O . GLY A 1 116 ? 11.169 -15.914 -15.565 1.00 59.44 116 GLY A O 1
ATOM 889 N N . ALA A 1 117 ? 11.488 -16.798 -13.526 1.00 59.88 117 ALA A N 1
ATOM 890 C CA . ALA A 1 117 ? 12.242 -17.956 -14.013 1.00 59.88 117 ALA A CA 1
ATOM 891 C C . ALA A 1 117 ? 11.385 -18.879 -14.904 1.00 59.88 117 ALA A C 1
ATOM 893 O O . ALA A 1 117 ? 11.872 -19.426 -15.895 1.00 59.88 117 ALA A O 1
ATOM 894 N N . PHE A 1 118 ? 10.094 -19.020 -14.594 1.00 56.41 118 PHE A N 1
ATOM 895 C CA . PHE A 1 118 ? 9.163 -19.841 -15.371 1.00 56.41 118 PHE A CA 1
ATOM 896 C C . PHE A 1 118 ? 8.796 -19.213 -16.728 1.00 56.41 118 PHE A C 1
ATOM 898 O O . PHE A 1 118 ? 8.621 -19.928 -17.716 1.00 56.41 118 PHE A O 1
ATOM 905 N N . LEU A 1 119 ? 8.733 -17.880 -16.810 1.00 57.09 119 LEU A N 1
ATOM 906 C CA . LEU A 1 119 ? 8.528 -17.144 -18.063 1.00 57.09 119 LEU A CA 1
ATOM 907 C C . LEU A 1 119 ? 9.756 -17.217 -18.981 1.00 57.09 119 LEU A C 1
ATOM 909 O O . LEU A 1 119 ? 9.597 -17.371 -20.192 1.00 57.09 119 LEU A O 1
ATOM 913 N N . LEU A 1 120 ? 10.966 -17.220 -18.412 1.00 57.47 120 LEU A N 1
ATOM 914 C CA . LEU A 1 120 ? 12.204 -17.429 -19.170 1.00 57.47 120 LEU A CA 1
ATOM 915 C C . LEU A 1 120 ? 12.333 -18.870 -19.698 1.00 57.47 120 LEU A C 1
ATOM 917 O O . LEU A 1 120 ? 12.883 -19.095 -20.770 1.00 57.47 120 LEU A O 1
ATOM 921 N N . ALA A 1 121 ? 11.778 -19.856 -18.987 1.00 54.28 121 ALA A N 1
ATOM 922 C CA . ALA A 1 121 ? 11.782 -21.252 -19.426 1.00 54.28 121 ALA A CA 1
ATOM 923 C C . ALA A 1 121 ? 10.799 -21.537 -20.580 1.00 54.28 121 ALA A C 1
ATOM 925 O O . ALA A 1 121 ? 10.996 -22.499 -21.323 1.00 54.28 121 ALA A O 1
ATOM 926 N N . ARG A 1 122 ? 9.756 -20.713 -20.767 1.00 59.19 122 ARG A N 1
ATOM 927 C CA . ARG A 1 122 ? 8.764 -20.902 -21.843 1.00 59.19 122 ARG A CA 1
ATOM 928 C C . ARG A 1 122 ? 9.202 -20.395 -23.216 1.00 59.19 122 ARG A C 1
ATOM 930 O O . ARG A 1 122 ? 8.587 -20.786 -24.204 1.00 59.19 122 ARG A O 1
ATOM 937 N N . THR A 1 123 ? 10.248 -19.575 -23.307 1.00 55.91 123 THR A N 1
ATOM 938 C CA . THR A 1 123 ? 10.786 -19.107 -24.600 1.00 55.91 123 THR A CA 1
ATOM 939 C C . THR A 1 123 ? 11.801 -20.070 -25.215 1.00 55.91 123 THR A C 1
ATOM 941 O O . THR A 1 123 ? 12.108 -19.956 -26.400 1.00 55.91 123 THR A O 1
ATOM 944 N N . SER A 1 124 ? 12.244 -21.084 -24.469 1.00 47.00 124 SER A N 1
ATOM 945 C CA . SER A 1 124 ? 13.054 -22.196 -24.975 1.00 47.00 124 SER A CA 1
ATOM 946 C C . SER A 1 124 ? 12.194 -23.208 -25.736 1.00 47.00 124 SER A C 1
ATOM 948 O O . SER A 1 124 ? 12.176 -24.392 -25.403 1.00 47.00 124 SER A O 1
ATOM 950 N N . ALA A 1 125 ? 11.449 -22.773 -26.754 1.00 5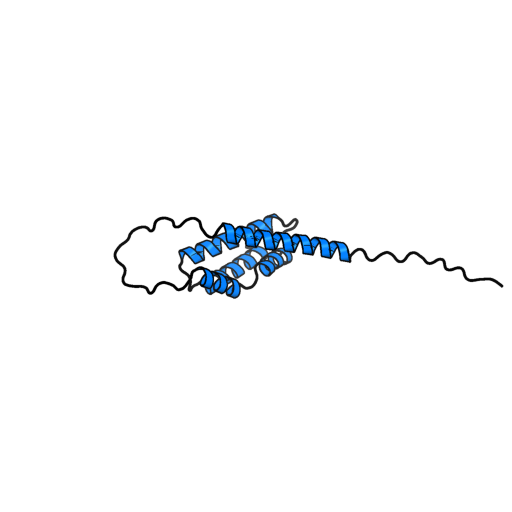2.50 125 ALA A N 1
ATOM 951 C CA . ALA A 1 125 ? 11.001 -23.718 -27.766 1.00 52.50 125 ALA A CA 1
ATOM 952 C C . ALA A 1 125 ? 12.265 -24.198 -28.505 1.00 52.50 125 ALA A C 1
ATOM 954 O O . ALA A 1 125 ? 12.959 -23.370 -29.099 1.00 52.50 125 ALA A O 1
ATOM 955 N N . PRO A 1 126 ? 12.625 -25.492 -28.440 1.00 58.62 126 PRO A N 1
ATOM 956 C CA . PRO A 1 126 ? 13.782 -25.995 -29.159 1.00 58.62 126 PRO A CA 1
ATOM 957 C C . PRO A 1 126 ? 13.543 -25.790 -30.653 1.00 58.62 126 PRO A C 1
ATOM 959 O O . PRO A 1 126 ? 12.554 -26.274 -31.204 1.00 58.62 126 PRO A O 1
ATOM 962 N N . THR A 1 127 ? 14.446 -25.056 -31.301 1.00 61.78 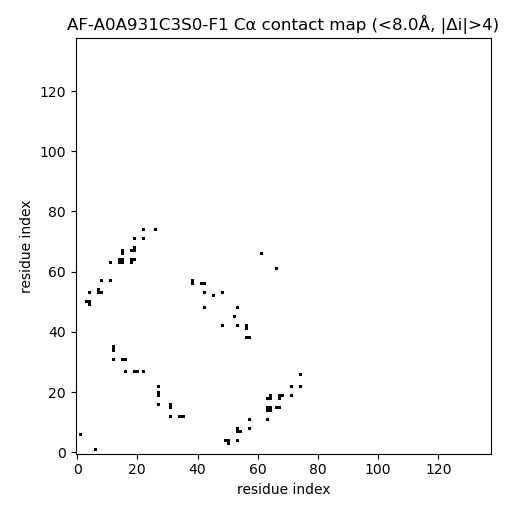127 THR A N 1
ATOM 963 C CA . THR A 1 127 ? 14.501 -24.923 -32.756 1.00 61.78 127 THR A CA 1
ATOM 964 C C . THR A 1 127 ? 14.410 -26.321 -33.372 1.00 61.78 127 THR A C 1
ATOM 966 O O . THR A 1 127 ? 15.289 -27.144 -33.095 1.00 61.78 127 THR A O 1
ATOM 969 N N . PRO A 1 128 ? 13.387 -26.648 -34.182 1.00 62.22 128 PRO A N 1
ATOM 970 C CA . PRO A 1 128 ? 13.400 -27.904 -34.910 1.00 62.22 128 PRO A CA 1
ATOM 971 C C . PRO A 1 128 ? 14.590 -27.857 -35.871 1.00 62.22 128 PRO A C 1
ATOM 973 O O . PRO A 1 128 ? 14.651 -27.017 -36.770 1.00 62.22 128 PRO A O 1
ATOM 976 N N . ALA A 1 129 ? 15.572 -28.727 -35.635 1.00 62.97 129 ALA A N 1
ATOM 977 C CA . ALA A 1 129 ? 16.688 -28.926 -36.544 1.00 62.97 129 ALA A CA 1
ATOM 978 C C . ALA A 1 129 ? 16.146 -29.211 -37.957 1.00 62.97 129 ALA A C 1
ATOM 980 O O . ALA A 1 129 ? 15.147 -29.929 -38.085 1.00 62.97 129 ALA A O 1
ATOM 981 N N . PRO A 1 130 ? 16.779 -28.694 -39.025 1.00 61.19 130 PRO A N 1
ATOM 982 C CA . PRO A 1 130 ? 16.417 -29.089 -40.373 1.00 61.19 130 PRO A CA 1
ATOM 983 C C . PRO A 1 130 ? 16.691 -30.587 -40.510 1.00 61.19 130 PRO A C 1
ATOM 985 O O . PRO A 1 130 ? 17.839 -31.028 -40.564 1.00 61.19 130 PRO A O 1
ATOM 988 N N . VAL A 1 131 ? 15.624 -31.383 -40.543 1.00 57.47 131 VAL A N 1
ATOM 989 C CA . VAL A 1 131 ? 15.710 -32.792 -40.911 1.00 57.47 131 VAL A CA 1
ATOM 990 C C . VAL A 1 131 ? 16.017 -32.810 -42.404 1.00 57.47 131 VAL A C 1
ATOM 992 O O . VAL A 1 131 ? 15.120 -32.795 -43.245 1.00 57.47 131 VAL A O 1
ATOM 995 N N . ALA A 1 132 ? 17.305 -32.791 -42.742 1.00 61.38 132 ALA A N 1
ATOM 996 C CA . ALA A 1 132 ? 17.797 -33.196 -44.048 1.00 61.38 132 ALA A CA 1
ATOM 997 C C . ALA A 1 132 ? 17.522 -34.700 -44.193 1.00 61.38 132 ALA A C 1
ATOM 999 O O . ALA A 1 132 ? 18.396 -35.546 -44.020 1.00 61.38 132 ALA A O 1
ATOM 1000 N N . SER A 1 133 ? 16.253 -35.040 -44.423 1.00 58.19 133 SER A N 1
ATOM 1001 C CA . SER A 1 133 ? 15.827 -36.398 -44.705 1.00 58.19 133 SER A CA 1
ATOM 1002 C C . SER A 1 133 ? 16.057 -36.661 -46.187 1.00 58.19 133 SER A C 1
ATOM 1004 O O . SER A 1 133 ? 15.293 -36.256 -47.060 1.00 58.19 133 SER A O 1
ATOM 1006 N N . VAL A 1 134 ? 17.195 -37.301 -46.429 1.00 60.56 134 VAL A N 1
ATOM 1007 C CA . VAL A 1 134 ? 17.458 -38.252 -47.506 1.00 60.56 134 VAL A CA 1
ATOM 1008 C C . VAL A 1 134 ? 16.166 -38.868 -48.070 1.00 60.56 134 VAL A C 1
ATOM 1010 O O . VAL A 1 134 ? 15.461 -39.602 -47.381 1.00 60.56 134 VAL A O 1
ATOM 1013 N N . ARG A 1 135 ? 15.905 -38.634 -49.359 1.00 49.06 135 ARG A N 1
ATOM 1014 C CA . ARG A 1 135 ? 15.046 -39.473 -50.210 1.00 49.06 135 ARG A CA 1
ATOM 1015 C C . ARG A 1 135 ? 15.637 -39.418 -51.625 1.00 49.06 135 ARG A C 1
ATOM 1017 O O . ARG A 1 135 ? 15.590 -38.376 -52.257 1.00 49.06 135 ARG A O 1
ATOM 1024 N N . ALA A 1 136 ? 16.532 -40.349 -51.948 1.00 55.84 136 ALA A N 1
ATOM 1025 C CA . ALA A 1 136 ? 16.276 -41.637 -52.607 1.00 55.84 136 ALA A CA 1
ATOM 1026 C C . ALA A 1 136 ? 16.2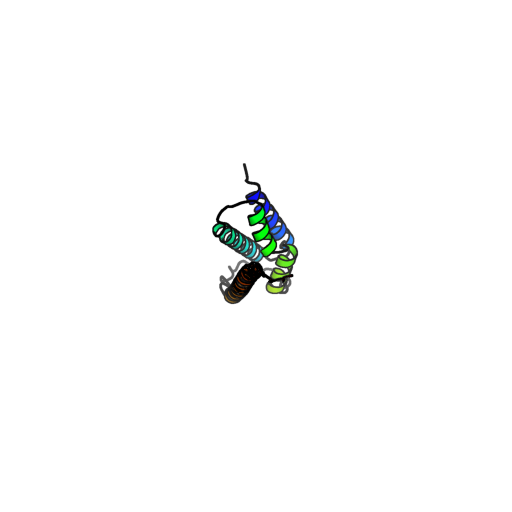08 -41.510 -54.144 1.00 55.84 136 ALA A C 1
ATOM 1028 O O . ALA A 1 136 ? 15.487 -40.670 -54.672 1.00 55.84 136 ALA A O 1
ATOM 1029 N N . ALA A 1 137 ? 17.008 -42.359 -54.797 1.00 46.16 137 ALA A N 1
ATOM 1030 C CA . ALA A 1 137 ? 17.197 -42.551 -56.237 1.00 46.16 137 ALA A CA 1
ATOM 1031 C C . ALA A 1 137 ? 15.886 -42.836 -57.009 1.00 46.16 137 ALA A C 1
ATOM 1033 O O . ALA A 1 137 ? 14.853 -43.106 -56.388 1.00 46.16 137 ALA A O 1
ATOM 1034 N N . PRO A 1 138 ? 15.913 -42.780 -58.351 1.00 59.97 138 PRO A N 1
ATOM 1035 C CA . PRO A 1 138 ? 16.324 -43.966 -59.123 1.00 59.97 138 PRO A CA 1
ATOM 1036 C C . PRO A 1 138 ? 17.551 -43.767 -60.022 1.00 59.97 138 PRO A C 1
ATOM 1038 O O . PRO A 1 138 ? 17.736 -42.652 -60.558 1.00 59.97 138 PRO A O 1
#

Sequence (138 aa):
MIKSNDSLVAEYLTRVSWATAGLPPERRDELIRDLTEHIAAGRAELLDENEAQVREILDRLGDPEVIARAAAEEAGPAAPAAARPQFLPPPPRQRRLWPILVVIVAIIGTLVLCAGAFLLARTSAPTPAPVASVRAAP

Foldseek 3Di:
DQDPLNVVVVVQLVLLLVLQVVDDPVLSVVVSVVVVVQLVVQQVPDPDDDNVSSVVSSVLVPDSNVVNVVSDVVRPPDDPPPDDDDDDPPDPPPDDCVVVVVVVVVVSVVVVVVVVVVVVVVVPPPDPDPPPDDDDDD

Solvent-accessible surface area (backbone atoms only — not comparable to full-atom values): 8646 Å² total; per-residue (Å²): 133,85,52,73,52,57,50,54,53,52,52,51,54,48,49,30,55,60,52,28,63,88,47,61,66,71,58,40,52,51,50,52,49,53,50,51,51,51,52,51,52,58,56,71,71,49,92,71,92,43,56,68,60,52,46,51,56,47,61,72,75,49,57,41,59,58,52,29,51,55,53,47,64,72,69,44,83,76,72,76,89,70,76,88,76,76,94,65,84,73,75,82,86,69,85,88,56,65,69,56,55,52,50,51,52,51,52,50,53,50,50,52,54,54,49,54,55,53,58,63,58,66,70,66,66,76,77,79,71,85,79,82,72,85,77,80,84,137

Secondary structure (DSSP, 8-state):
---HHHHHHHHHHHHHHHHTTTS-HHHHHHHHHHHHHHHHHHHHT-SS--HHHHHHHHHHH--HHHHHHHHHHHH-S-----------PPP----SSHHHHHHHHHHHHHHHHHHHHHHHHTS-PPP-----------

pLDDT: mean 74.31, std 15.89, range [45.34, 96.0]